Protein AF-A0A941DTX0-F1 (afdb_monomer)

Solvent-accessible surface area (backbone atoms only — not comparable to full-atom values): 5929 Å² total; per-residue (Å²): 142,79,76,85,81,69,87,86,77,78,92,77,82,90,80,94,74,80,73,95,50,66,65,79,83,65,46,82,63,54,74,69,54,51,50,52,52,52,52,45,43,55,53,36,35,76,78,37,48,71,38,30,52,48,46,46,37,42,70,72,64,62,40,54,60,60,56,45,10,63,73,69,74,46,56,48,71,54,42,56,55,41,49,54,49,40,50,56,49,49,55,55,57,72,71,110

Organism: NCBI:txid2828733

Structure (mmCIF, N/CA/C/O backbone):
data_AF-A0A941DTX0-F1
#
_entry.id   AF-A0A941DTX0-F1
#
loop_
_atom_site.group_PDB
_atom_site.id
_atom_site.type_symbol
_atom_site.label_atom_id
_atom_site.label_alt_id
_atom_site.label_comp_id
_atom_site.label_asym_id
_atom_site.label_entity_id
_atom_site.label_seq_id
_atom_site.pdbx_PDB_ins_code
_atom_site.Cartn_x
_atom_site.Cartn_y
_atom_site.Cartn_z
_atom_site.occupancy
_atom_site.B_iso_or_equiv
_atom_site.auth_seq_id
_atom_site.auth_comp_id
_atom_site.auth_asym_id
_atom_site.auth_atom_id
_atom_site.pdbx_PDB_model_num
ATOM 1 N N . ASP A 1 1 ? -6.722 14.691 -7.427 1.00 43.78 1 ASP A N 1
ATOM 2 C CA . ASP A 1 1 ? -5.469 15.472 -7.364 1.00 43.78 1 ASP A CA 1
ATOM 3 C C . ASP A 1 1 ? -5.112 15.939 -5.940 1.00 43.78 1 ASP A C 1
ATOM 5 O O . ASP A 1 1 ? -4.803 17.100 -5.699 1.00 43.78 1 ASP A O 1
ATOM 9 N N . TYR A 1 2 ? -5.149 15.024 -4.960 1.00 35.34 2 TYR A N 1
ATOM 10 C CA . TYR A 1 2 ? -4.959 15.339 -3.530 1.00 35.34 2 TYR A CA 1
ATOM 11 C C . TYR A 1 2 ? -3.614 14.857 -2.950 1.00 35.34 2 TYR A C 1
ATOM 13 O O . TYR A 1 2 ? -3.292 15.173 -1.807 1.00 35.34 2 TYR A O 1
ATOM 21 N N . VAL A 1 3 ? -2.798 14.137 -3.729 1.00 39.50 3 VAL A N 1
ATOM 22 C CA . VAL A 1 3 ? -1.635 13.391 -3.206 1.00 39.50 3 VAL A CA 1
ATOM 23 C C . VAL A 1 3 ? -0.365 14.251 -3.076 1.00 39.50 3 VAL A C 1
ATOM 25 O O . VAL A 1 3 ? 0.496 13.964 -2.255 1.00 39.50 3 VAL A O 1
ATOM 28 N N . ARG A 1 4 ? -0.246 15.381 -3.787 1.00 46.94 4 ARG A N 1
ATOM 29 C CA . ARG A 1 4 ? 1.030 16.128 -3.864 1.00 46.94 4 ARG A CA 1
ATOM 30 C C . ARG A 1 4 ? 1.302 17.164 -2.764 1.00 46.94 4 ARG A C 1
ATOM 32 O O . ARG A 1 4 ? 2.370 17.764 -2.774 1.00 46.94 4 ARG A O 1
ATOM 39 N N . LYS A 1 5 ? 0.385 17.430 -1.823 1.00 37.38 5 LYS A N 1
ATOM 40 C CA . LYS A 1 5 ? 0.492 18.632 -0.960 1.00 37.38 5 LYS A CA 1
ATOM 41 C C . LYS A 1 5 ? 0.957 18.426 0.485 1.00 37.38 5 LYS A C 1
ATOM 43 O O . LYS A 1 5 ? 1.060 19.415 1.204 1.00 37.38 5 LYS A O 1
ATOM 48 N N . ARG A 1 6 ? 1.251 17.199 0.933 1.00 44.72 6 ARG A N 1
ATOM 49 C CA . ARG A 1 6 ? 1.470 16.927 2.372 1.00 44.72 6 ARG A CA 1
ATOM 50 C C . ARG A 1 6 ? 2.879 16.449 2.761 1.00 44.72 6 ARG A C 1
ATOM 52 O O . ARG A 1 6 ? 3.152 16.318 3.949 1.00 44.72 6 ARG A O 1
ATOM 59 N N . GLN A 1 7 ? 3.793 16.289 1.800 1.00 41.38 7 GLN A N 1
ATOM 60 C CA . GLN A 1 7 ? 5.165 15.806 2.042 1.00 41.38 7 GLN A CA 1
ATOM 61 C C . GLN A 1 7 ? 6.091 16.782 2.799 1.00 41.38 7 GLN A C 1
ATOM 63 O O . GLN A 1 7 ? 7.189 16.398 3.177 1.00 41.38 7 GLN A O 1
ATOM 68 N N . ALA A 1 8 ? 5.683 18.025 3.072 1.00 42.94 8 ALA A N 1
ATOM 69 C CA . ALA A 1 8 ? 6.604 19.031 3.613 1.00 42.94 8 ALA A CA 1
ATOM 70 C C . ALA A 1 8 ? 6.639 19.167 5.153 1.00 42.94 8 ALA A C 1
ATOM 72 O O . ALA A 1 8 ? 7.400 19.993 5.645 1.00 42.94 8 ALA A O 1
ATOM 73 N N . GLN A 1 9 ? 5.823 18.442 5.936 1.00 41.53 9 GLN A N 1
ATOM 74 C CA . GLN A 1 9 ? 5.585 18.837 7.343 1.00 41.53 9 GLN A CA 1
ATOM 75 C C . GLN A 1 9 ? 5.751 17.774 8.437 1.00 41.53 9 GLN A C 1
ATOM 77 O O . GLN A 1 9 ? 5.433 18.072 9.585 1.00 41.53 9 GLN A O 1
ATOM 82 N N . ARG A 1 10 ? 6.230 16.553 8.162 1.00 47.47 10 ARG A N 1
ATOM 83 C CA . ARG A 1 10 ? 6.137 15.472 9.170 1.00 47.47 10 ARG A CA 1
ATOM 84 C C . ARG A 1 10 ? 7.430 14.706 9.448 1.00 47.47 10 ARG A C 1
ATOM 86 O O . ARG A 1 10 ? 7.386 13.516 9.720 1.00 47.47 10 ARG A O 1
ATOM 93 N N . ASN A 1 11 ? 8.565 15.404 9.467 1.00 45.22 11 ASN A N 1
ATOM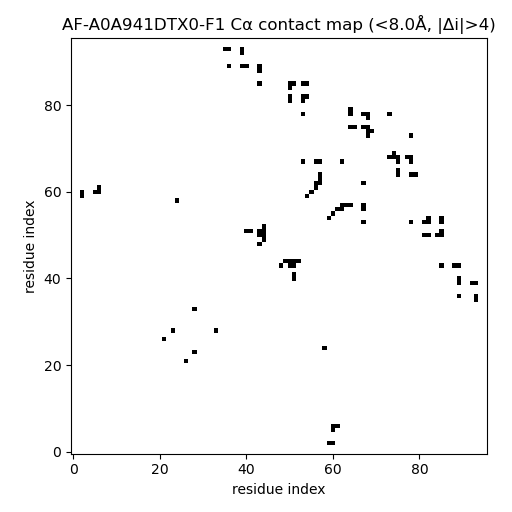 94 C CA . ASN A 1 11 ? 9.816 14.860 10.008 1.00 45.22 11 ASN A CA 1
ATOM 95 C C . ASN A 1 11 ? 9.897 15.109 11.521 1.00 45.22 11 ASN A C 1
ATOM 97 O O . ASN A 1 11 ? 10.614 16.004 11.965 1.00 45.22 11 A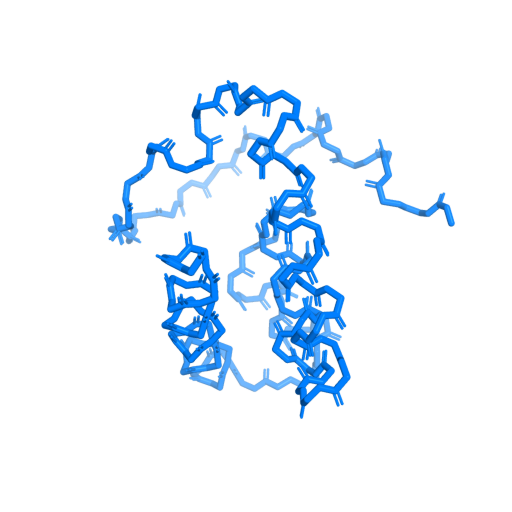SN A O 1
ATOM 101 N N . GLY A 1 12 ? 9.150 14.352 12.325 1.00 37.47 12 GLY A N 1
ATOM 102 C CA . GLY A 1 12 ? 9.254 14.483 13.776 1.00 37.47 12 GLY A CA 1
ATOM 103 C C . G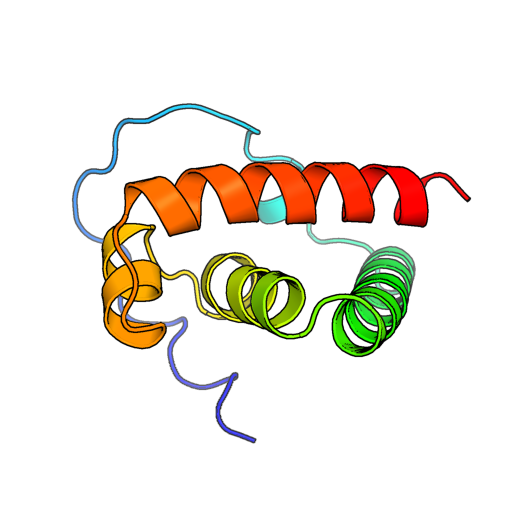LY A 1 12 ? 8.566 13.375 14.557 1.00 37.47 12 GLY A C 1
ATOM 104 O O . GLY A 1 12 ? 7.355 13.428 14.742 1.00 37.47 12 GLY A O 1
ATOM 105 N N . GLY A 1 13 ? 9.373 12.450 15.082 1.00 38.22 13 GLY A N 1
ATOM 106 C CA . GLY A 1 13 ? 9.034 11.670 16.272 1.00 38.22 13 GLY A CA 1
ATOM 107 C C . GLY A 1 13 ? 8.943 10.163 16.062 1.00 38.22 13 GLY A C 1
ATOM 108 O O . GLY A 1 13 ? 7.860 9.649 15.827 1.00 38.22 13 GLY A O 1
ATOM 109 N N . ASP A 1 14 ? 10.091 9.501 16.219 1.00 45.16 14 ASP A N 1
ATOM 110 C CA . ASP A 1 14 ? 10.248 8.201 16.887 1.00 45.16 14 ASP A CA 1
ATOM 111 C C . ASP A 1 14 ? 9.362 7.036 16.398 1.00 45.16 14 ASP A C 1
ATOM 113 O O . ASP A 1 14 ? 8.292 6.763 16.941 1.00 45.16 14 ASP A O 1
ATOM 117 N N . VAL A 1 15 ? 9.843 6.301 15.387 1.00 42.56 15 VAL A N 1
ATOM 118 C CA . VAL A 1 15 ? 9.321 4.964 15.062 1.00 42.56 15 VAL A CA 1
ATOM 119 C C . VAL A 1 15 ? 10.490 4.018 14.822 1.00 42.56 15 VAL A C 1
ATOM 121 O O . VAL A 1 15 ? 10.919 3.774 13.695 1.00 42.56 15 VAL A O 1
ATOM 124 N N . ASP A 1 16 ? 10.997 3.478 15.921 1.00 49.47 16 ASP A N 1
ATOM 125 C CA . ASP A 1 16 ? 11.885 2.326 15.924 1.00 49.47 16 ASP A CA 1
ATOM 126 C C . ASP A 1 16 ? 11.047 1.072 15.611 1.00 49.47 16 ASP A C 1
ATOM 128 O O . ASP A 1 16 ? 10.356 0.541 16.477 1.00 49.47 16 ASP A O 1
ATOM 132 N N . HIS A 1 17 ? 11.016 0.659 14.338 1.00 37.47 17 HIS A N 1
ATOM 133 C CA . HIS A 1 17 ? 10.795 -0.729 13.906 1.00 37.47 17 HIS A CA 1
ATOM 134 C C . HIS A 1 17 ? 11.172 -0.909 12.420 1.00 37.47 17 HIS A C 1
ATOM 136 O O . HIS A 1 17 ? 10.334 -0.885 11.524 1.00 37.47 17 HIS A O 1
ATOM 142 N N . ILE A 1 18 ? 12.474 -1.119 12.213 1.00 36.84 18 ILE A N 1
ATOM 143 C CA . ILE A 1 18 ? 13.076 -2.192 11.403 1.00 36.84 18 ILE A CA 1
ATOM 144 C C . ILE A 1 18 ? 12.562 -2.338 9.957 1.00 36.84 18 ILE A C 1
ATOM 146 O O . ILE A 1 18 ? 11.574 -3.015 9.675 1.00 36.84 18 ILE A O 1
ATOM 150 N N . SER A 1 19 ? 13.366 -1.771 9.055 1.00 40.44 19 SER A N 1
ATOM 151 C CA . SER A 1 19 ? 13.891 -2.378 7.830 1.00 40.44 19 SER A CA 1
ATOM 152 C C . SER A 1 19 ? 12.961 -3.271 6.994 1.00 40.44 19 SER A C 1
ATOM 154 O O . SER A 1 19 ? 12.786 -4.470 7.228 1.00 40.44 19 SER A O 1
ATOM 156 N N . LEU A 1 20 ? 12.504 -2.696 5.881 1.00 40.72 20 LEU A N 1
ATOM 157 C CA . LEU A 1 20 ? 12.838 -3.298 4.586 1.00 40.72 20 LEU A CA 1
ATOM 158 C C . LEU A 1 20 ? 13.947 -2.521 3.856 1.00 40.72 20 LEU A C 1
ATOM 160 O O . LEU A 1 20 ? 14.043 -2.609 2.638 1.00 40.72 20 LEU A O 1
ATOM 164 N N . ASP A 1 21 ? 14.660 -1.746 4.680 1.00 43.69 21 ASP A N 1
ATOM 165 C CA . ASP A 1 21 ? 15.554 -0.604 4.512 1.00 43.69 21 ASP A CA 1
ATOM 166 C C . ASP A 1 21 ? 15.328 0.271 3.282 1.00 43.69 21 ASP A C 1
ATOM 168 O O . ASP A 1 21 ? 15.214 -0.213 2.171 1.00 43.69 21 ASP A O 1
ATOM 172 N N . GLU A 1 22 ? 15.266 1.584 3.511 1.00 44.97 22 GLU A N 1
ATOM 173 C CA . GLU A 1 22 ? 16.113 2.594 2.856 1.00 44.97 22 GLU A CA 1
ATOM 174 C C . GLU A 1 22 ? 16.261 2.557 1.308 1.00 44.97 22 GLU A C 1
ATOM 176 O O . GLU A 1 22 ? 16.103 3.567 0.652 1.00 44.97 22 GLU A O 1
ATOM 181 N N . GLU A 1 23 ? 16.499 1.429 0.657 1.00 43.19 23 GLU A N 1
ATOM 182 C CA . GLU A 1 23 ? 16.844 1.286 -0.756 1.00 43.19 23 GLU A CA 1
ATOM 183 C C . GLU A 1 23 ? 15.677 1.530 -1.730 1.00 43.19 23 GLU A C 1
ATOM 185 O O . GLU A 1 23 ? 15.894 2.115 -2.786 1.00 43.19 23 GLU A O 1
ATOM 190 N N . LEU A 1 24 ? 14.427 1.186 -1.386 1.00 45.53 24 LEU A N 1
ATOM 191 C CA . LEU A 1 24 ? 13.268 1.503 -2.249 1.00 45.53 24 LEU A CA 1
ATOM 192 C C . LEU A 1 24 ? 12.715 2.919 -1.995 1.00 45.53 24 LEU A C 1
ATOM 194 O O . LEU A 1 24 ? 12.214 3.563 -2.905 1.00 45.53 24 LEU A O 1
ATOM 198 N N . LEU A 1 25 ? 12.811 3.414 -0.755 1.00 44.56 25 LEU A N 1
ATOM 199 C CA . LEU A 1 25 ? 12.266 4.719 -0.343 1.00 44.56 25 LEU A CA 1
ATOM 200 C C . LEU A 1 25 ? 13.291 5.872 -0.409 1.00 44.56 25 LEU A C 1
ATOM 202 O O . LEU A 1 25 ? 12.873 7.028 -0.399 1.00 44.56 25 LEU A O 1
ATOM 206 N N . ILE A 1 26 ? 14.599 5.581 -0.486 1.00 42.84 26 ILE A N 1
ATOM 207 C CA . ILE A 1 26 ? 15.700 6.567 -0.600 1.00 42.84 26 ILE A CA 1
ATOM 208 C C . ILE A 1 26 ? 16.391 6.512 -1.971 1.00 42.84 26 ILE A C 1
ATOM 210 O O . ILE A 1 26 ? 17.093 7.459 -2.344 1.00 42.84 26 ILE A O 1
ATOM 214 N N . SER A 1 27 ? 16.156 5.477 -2.787 1.00 44.28 27 SER A N 1
ATOM 215 C CA . SER A 1 27 ? 16.559 5.549 -4.193 1.00 44.28 27 SER A CA 1
ATOM 216 C C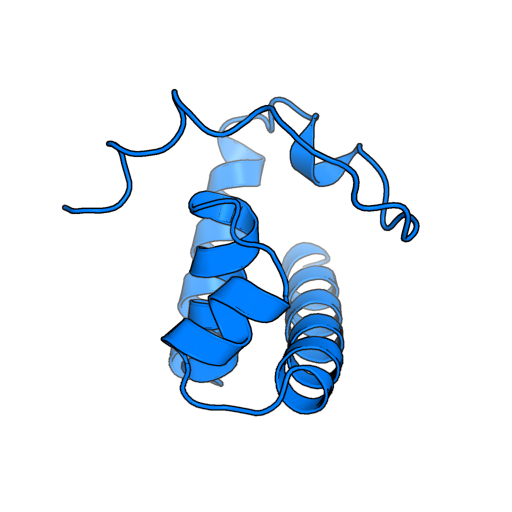 . SER A 1 27 ? 15.765 6.653 -4.883 1.00 44.28 27 SER A C 1
ATOM 218 O O . SER A 1 27 ? 14.554 6.767 -4.727 1.00 44.28 27 SER A O 1
ATOM 220 N N . HIS A 1 28 ? 16.465 7.510 -5.624 1.00 48.16 28 HIS A N 1
ATOM 221 C CA . HIS A 1 28 ? 15.843 8.300 -6.678 1.00 48.16 28 HIS A CA 1
ATOM 222 C C . HIS A 1 28 ? 15.594 7.298 -7.801 1.00 48.16 28 HIS A C 1
ATOM 224 O O . HIS A 1 28 ? 16.542 7.018 -8.536 1.00 48.16 28 HIS A O 1
ATOM 230 N N . PRO A 1 29 ? 14.409 6.672 -7.898 1.00 53.47 29 PRO A N 1
ATOM 231 C CA . PRO A 1 29 ? 14.242 5.600 -8.853 1.00 53.47 29 PRO A CA 1
ATOM 232 C C . PRO A 1 29 ? 14.279 6.265 -10.223 1.00 53.47 29 PRO A C 1
ATOM 234 O O . PRO A 1 29 ? 13.635 7.303 -10.436 1.00 53.47 29 PRO A O 1
ATOM 237 N N . ASP A 1 30 ? 15.063 5.713 -11.146 1.00 60.12 30 ASP A N 1
ATOM 238 C CA . ASP A 1 30 ? 15.062 6.216 -12.512 1.00 60.12 30 ASP A CA 1
ATOM 239 C C . ASP A 1 30 ? 13.618 6.184 -13.037 1.00 60.12 30 ASP A C 1
ATOM 241 O O . ASP A 1 30 ? 12.820 5.320 -12.662 1.00 60.12 30 ASP A O 1
ATOM 245 N N . THR A 1 31 ? 13.249 7.118 -13.916 1.00 68.06 31 THR A N 1
ATOM 246 C CA . THR A 1 31 ? 11.865 7.276 -14.410 1.00 68.06 31 THR A CA 1
ATOM 247 C C . THR A 1 31 ? 11.232 5.952 -14.868 1.00 68.06 31 THR A C 1
ATOM 249 O O . THR A 1 31 ? 10.032 5.748 -14.701 1.00 68.06 31 THR A O 1
ATOM 252 N N . SER A 1 32 ? 12.0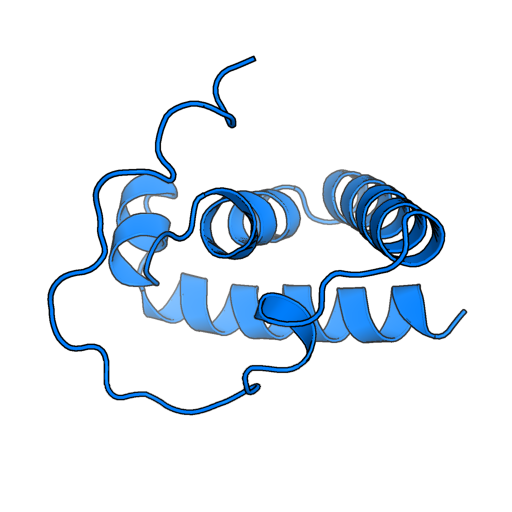41 5.028 -15.400 1.00 70.44 32 SER A N 1
ATOM 253 C CA . SER A 1 32 ? 11.616 3.688 -15.817 1.00 70.44 32 SER A CA 1
ATOM 254 C C . SER A 1 32 ? 11.175 2.782 -14.661 1.00 70.44 32 SER A C 1
ATOM 256 O O . SER A 1 32 ? 10.257 1.986 -14.835 1.00 70.44 32 SER A O 1
ATOM 258 N N . GLU A 1 33 ? 11.820 2.858 -13.500 1.00 69.69 33 GLU A N 1
ATOM 259 C CA . GLU A 1 33 ? 11.469 2.053 -12.328 1.00 69.69 33 GLU A CA 1
ATOM 260 C C . GLU A 1 33 ? 10.185 2.578 -11.677 1.00 69.69 33 GLU A C 1
ATOM 262 O O . GLU A 1 33 ? 9.288 1.796 -11.367 1.00 69.69 33 GLU A O 1
ATOM 267 N N . LEU A 1 34 ? 10.031 3.906 -11.598 1.00 70.38 34 LEU A N 1
ATOM 268 C CA . LEU A 1 34 ? 8.779 4.539 -11.167 1.00 70.38 34 LEU A CA 1
ATOM 269 C C . LEU A 1 34 ? 7.587 4.142 -12.048 1.00 70.38 34 LEU A C 1
ATOM 271 O O . LEU A 1 34 ? 6.503 3.887 -11.526 1.00 70.38 34 LEU A O 1
ATOM 275 N N . LEU A 1 35 ? 7.786 4.068 -13.367 1.00 78.06 35 LEU A N 1
ATOM 276 C CA . LEU A 1 35 ? 6.767 3.596 -14.310 1.00 78.06 35 LEU A CA 1
ATOM 277 C C . LEU A 1 35 ? 6.364 2.142 -14.028 1.00 78.06 35 LEU A C 1
ATOM 279 O O . LEU A 1 35 ? 5.176 1.862 -13.903 1.00 78.06 35 LEU A O 1
ATOM 283 N N . ARG A 1 36 ? 7.331 1.239 -13.820 1.00 82.62 36 ARG A N 1
ATOM 284 C CA . ARG A 1 36 ? 7.044 -0.173 -13.500 1.00 82.62 36 ARG A CA 1
ATOM 285 C C . ARG A 1 36 ? 6.312 -0.336 -12.168 1.00 82.62 36 ARG A C 1
ATOM 287 O O . ARG A 1 36 ? 5.401 -1.151 -12.070 1.00 82.62 36 ARG A O 1
ATOM 294 N N . VAL A 1 37 ? 6.668 0.455 -11.154 1.00 80.56 37 VAL A N 1
ATOM 295 C CA . VAL A 1 37 ? 5.949 0.472 -9.868 1.00 80.56 37 VAL A CA 1
ATOM 296 C C . VAL A 1 37 ? 4.517 0.975 -10.046 1.00 80.56 37 VAL A C 1
ATOM 298 O O . VAL A 1 37 ? 3.601 0.407 -9.456 1.00 80.56 37 VAL A O 1
ATOM 301 N N . ASN A 1 38 ? 4.305 2.007 -10.865 1.00 83.56 38 ASN A N 1
ATOM 302 C CA . ASN A 1 38 ? 2.971 2.532 -11.152 1.00 83.56 38 ASN A CA 1
ATOM 303 C C . ASN A 1 38 ? 2.085 1.511 -11.887 1.00 83.56 38 ASN A C 1
ATOM 305 O O . ASN A 1 38 ? 0.910 1.355 -11.545 1.00 83.56 38 ASN A O 1
ATOM 309 N N . ASP A 1 39 ? 2.643 0.798 -12.863 1.00 88.88 39 ASP A N 1
ATOM 310 C CA . ASP A 1 39 ? 1.925 -0.243 -13.605 1.00 88.88 39 ASP A CA 1
ATOM 311 C C . ASP A 1 39 ? 1.568 -1.418 -12.682 1.00 88.88 39 ASP A C 1
ATOM 313 O O . ASP A 1 39 ? 0.400 -1.803 -12.590 1.00 88.88 39 ASP A O 1
ATOM 317 N N . ALA A 1 40 ? 2.531 -1.896 -11.887 1.00 90.50 40 ALA A N 1
ATOM 318 C CA . ALA A 1 40 ? 2.290 -2.930 -10.883 1.00 90.50 40 ALA A CA 1
ATOM 319 C C . ALA A 1 40 ? 1.232 -2.493 -9.852 1.00 90.50 40 ALA A C 1
ATOM 321 O O . ALA A 1 40 ? 0.360 -3.272 -9.475 1.00 90.50 40 ALA A O 1
ATOM 322 N N . LEU A 1 41 ? 1.251 -1.235 -9.405 1.00 90.44 41 LEU A N 1
ATOM 323 C CA . LEU A 1 41 ? 0.242 -0.725 -8.477 1.00 90.44 41 LEU A CA 1
ATOM 324 C C . LEU A 1 41 ? -1.158 -0.691 -9.107 1.00 90.44 41 LEU A C 1
ATOM 326 O O . LEU A 1 41 ? -2.129 -1.028 -8.432 1.00 90.44 41 LEU A O 1
ATOM 330 N N . SER A 1 42 ? -1.254 -0.348 -10.393 1.00 91.38 42 SER A N 1
ATOM 331 C CA . SER A 1 42 ? -2.518 -0.350 -11.141 1.00 91.38 42 SER A CA 1
ATOM 332 C C . SER A 1 42 ? -3.101 -1.764 -11.257 1.00 91.38 42 SER A C 1
ATOM 334 O O . SER A 1 42 ? -4.305 -1.966 -11.103 1.00 91.38 42 SER A O 1
ATOM 336 N N . GLU A 1 43 ? -2.255 -2.771 -11.471 1.00 94.38 43 GLU A N 1
ATOM 337 C CA . GLU A 1 43 ? -2.659 -4.182 -11.441 1.00 94.38 43 GLU A CA 1
ATOM 338 C C . GLU A 1 43 ? -3.091 -4.632 -10.036 1.00 94.38 43 GLU A C 1
ATOM 340 O O . GLU A 1 43 ? -4.124 -5.294 -9.874 1.00 94.38 43 GLU A O 1
ATOM 345 N N . LEU A 1 44 ? -2.350 -4.231 -8.997 1.00 93.81 44 LEU A N 1
ATOM 346 C CA . LEU A 1 44 ? -2.716 -4.514 -7.610 1.00 93.81 44 LEU A CA 1
ATOM 347 C C . LEU A 1 44 ? -4.062 -3.887 -7.242 1.00 93.81 44 LEU A C 1
ATOM 349 O O . LEU A 1 44 ? -4.826 -4.498 -6.497 1.00 93.81 44 LEU A O 1
ATOM 353 N N . GLU A 1 45 ? -4.373 -2.696 -7.753 1.00 94.69 45 GLU A N 1
ATOM 354 C CA . GLU A 1 45 ? -5.653 -2.030 -7.516 1.00 94.69 45 GLU A CA 1
ATOM 355 C C . GLU A 1 45 ? -6.820 -2.846 -8.079 1.00 94.69 45 GLU A C 1
ATOM 357 O O . GLU A 1 45 ? -7.839 -3.002 -7.407 1.00 94.69 45 GLU A O 1
ATOM 362 N N . GLN A 1 46 ? -6.654 -3.451 -9.258 1.00 95.31 46 GLN A N 1
ATOM 363 C CA . GLN A 1 46 ? -7.683 -4.306 -9.860 1.00 95.31 46 GLN A CA 1
ATOM 364 C C . GLN A 1 46 ? -7.899 -5.609 -9.078 1.00 95.31 46 GLN A C 1
ATOM 366 O O . GLN A 1 46 ? -9.029 -6.084 -8.962 1.00 95.31 46 GLN A O 1
ATOM 371 N N . LEU A 1 47 ? -6.828 -6.193 -8.534 1.00 95.06 47 LEU A N 1
ATOM 372 C CA . LEU A 1 47 ? -6.884 -7.471 -7.818 1.00 95.06 47 LEU A CA 1
ATOM 373 C C . LEU A 1 47 ? -7.289 -7.315 -6.348 1.00 95.06 47 LEU A C 1
ATOM 375 O O . LEU A 1 47 ? -8.048 -8.119 -5.803 1.00 95.06 47 LEU A O 1
ATOM 379 N N . ALA A 1 48 ? -6.739 -6.306 -5.683 1.00 95.75 48 ALA A N 1
ATOM 380 C CA . ALA A 1 48 ? -6.875 -6.078 -4.256 1.00 95.75 48 ALA A CA 1
ATOM 381 C C . ALA A 1 48 ? -6.836 -4.569 -3.932 1.00 95.75 48 ALA A C 1
ATOM 383 O O . ALA A 1 48 ? -5.840 -4.082 -3.384 1.00 95.75 48 ALA A O 1
ATOM 384 N N . PRO A 1 49 ? -7.952 -3.842 -4.149 1.00 94.81 49 PRO A N 1
ATOM 385 C CA . PRO A 1 49 ? -8.023 -2.388 -3.970 1.00 94.81 49 PRO A CA 1
ATOM 386 C C . PRO A 1 49 ? -7.535 -1.903 -2.597 1.00 94.81 49 PRO A C 1
ATOM 388 O O . PRO A 1 49 ? -6.844 -0.896 -2.488 1.00 94.81 49 PRO A O 1
ATOM 391 N N . ARG A 1 50 ? -7.830 -2.654 -1.524 1.00 94.38 50 ARG A N 1
ATOM 392 C CA . ARG A 1 50 ? -7.380 -2.305 -0.163 1.00 94.38 50 ARG A CA 1
ATOM 393 C C . ARG A 1 50 ? -5.860 -2.387 0.001 1.00 94.38 50 ARG A C 1
ATOM 395 O O . ARG A 1 50 ? -5.293 -1.626 0.778 1.00 94.38 50 ARG A O 1
ATOM 402 N N . LEU A 1 51 ? -5.203 -3.319 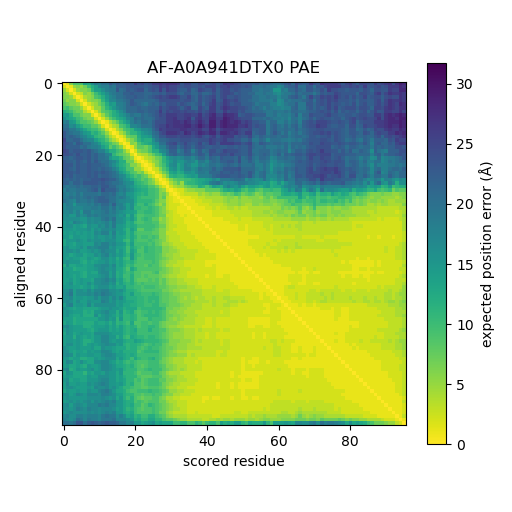-0.691 1.00 95.06 51 LEU A N 1
ATOM 403 C CA . LEU A 1 51 ? -3.746 -3.452 -0.647 1.00 95.06 51 LEU A CA 1
ATOM 404 C C . LEU A 1 51 ? -3.079 -2.323 -1.431 1.00 95.06 51 LEU A C 1
ATOM 406 O O . LEU A 1 51 ? -2.132 -1.733 -0.921 1.00 95.06 51 LEU A O 1
ATOM 410 N N . ALA A 1 52 ? -3.612 -1.981 -2.608 1.00 93.81 52 ALA A N 1
ATOM 411 C CA . ALA A 1 52 ? -3.148 -0.835 -3.386 1.00 93.81 52 ALA A CA 1
ATOM 412 C C . ALA A 1 52 ? -3.291 0.472 -2.595 1.00 93.81 52 ALA A C 1
ATOM 414 O O . ALA A 1 52 ? -2.313 1.192 -2.417 1.00 93.81 52 ALA A O 1
ATOM 415 N N . GLN A 1 53 ? -4.459 0.711 -1.992 1.00 93.62 53 GLN A N 1
ATOM 416 C CA . GLN A 1 53 ? -4.685 1.885 -1.148 1.00 93.62 53 GLN A CA 1
ATOM 417 C C . GLN A 1 53 ? -3.720 1.937 0.045 1.00 93.62 53 GLN A C 1
ATOM 419 O O . GLN A 1 53 ? -3.215 2.999 0.400 1.00 93.62 53 GLN A O 1
ATOM 424 N N . LEU A 1 54 ? -3.414 0.796 0.667 1.00 93.75 54 LEU A N 1
ATOM 425 C CA . LEU A 1 54 ? -2.428 0.755 1.743 1.00 93.75 54 LEU A CA 1
ATOM 426 C C . LEU A 1 54 ? -1.014 1.118 1.251 1.00 93.75 54 LEU A C 1
ATOM 428 O O . LEU A 1 54 ? -0.275 1.794 1.970 1.00 93.75 54 LEU A O 1
ATOM 432 N N . VAL A 1 55 ? -0.649 0.706 0.034 1.00 90.75 55 VAL A N 1
ATOM 433 C CA . VAL A 1 55 ? 0.607 1.111 -0.613 1.00 90.75 55 VAL A CA 1
ATOM 434 C C . VAL A 1 55 ? 0.630 2.604 -0.887 1.00 90.75 55 VAL A C 1
ATOM 436 O O . VAL A 1 55 ? 1.609 3.253 -0.530 1.00 90.75 55 VAL A O 1
ATOM 439 N N . GLU A 1 56 ? -0.452 3.178 -1.399 1.00 88.75 56 GLU A N 1
ATOM 440 C CA . GLU A 1 56 ? -0.571 4.627 -1.579 1.00 88.75 56 GLU A CA 1
ATOM 441 C C . GLU A 1 56 ? -0.340 5.401 -0.278 1.00 88.75 56 GLU A C 1
ATOM 443 O O . GLU A 1 56 ? 0.482 6.321 -0.222 1.00 88.75 56 GLU A O 1
ATOM 448 N N . LEU A 1 57 ? -1.022 4.994 0.795 1.00 86.38 57 LEU A N 1
ATOM 449 C CA . LEU A 1 57 ? -0.947 5.665 2.091 1.00 86.38 57 LEU A CA 1
ATOM 450 C C . LEU A 1 57 ? 0.460 5.595 2.689 1.00 86.38 57 LEU A C 1
ATOM 452 O O . LEU A 1 57 ? 0.980 6.606 3.161 1.00 86.38 57 LEU A O 1
ATOM 456 N N . ARG A 1 58 ? 1.091 4.418 2.667 1.00 86.19 58 ARG A N 1
ATOM 457 C CA . ARG A 1 58 ? 2.403 4.226 3.298 1.00 86.19 58 ARG A CA 1
ATOM 458 C C . ARG A 1 58 ? 3.562 4.723 2.449 1.00 86.19 58 ARG A C 1
ATOM 460 O O . ARG A 1 58 ? 4.489 5.312 2.990 1.00 86.19 58 ARG A O 1
ATOM 467 N N . TYR A 1 59 ? 3.525 4.470 1.145 1.00 77.38 59 TYR A N 1
ATOM 468 C CA . TYR A 1 59 ? 4.651 4.731 0.253 1.00 77.38 59 TYR A CA 1
ATOM 469 C C . TYR A 1 59 ? 4.627 6.155 -0.305 1.00 77.38 59 TYR A C 1
ATOM 471 O O . TYR A 1 59 ? 5.643 6.841 -0.288 1.00 77.38 59 TYR A O 1
ATOM 479 N N . PHE A 1 60 ? 3.463 6.637 -0.750 1.00 77.56 60 PHE A N 1
ATOM 480 C CA . PHE A 1 60 ? 3.359 7.953 -1.388 1.00 77.56 60 PHE A CA 1
ATOM 481 C C . PHE A 1 60 ? 2.968 9.052 -0.401 1.00 77.56 60 PHE A C 1
ATOM 483 O O . PHE A 1 60 ? 3.501 10.160 -0.461 1.00 77.56 60 PHE A O 1
ATOM 490 N N . ALA A 1 61 ? 2.049 8.761 0.523 1.00 78.88 61 ALA A N 1
ATOM 491 C CA . ALA A 1 61 ? 1.604 9.736 1.517 1.00 78.88 61 ALA A CA 1
ATOM 492 C C . ALA A 1 61 ? 2.424 9.712 2.824 1.00 78.88 61 ALA A C 1
ATOM 494 O O . ALA A 1 61 ? 2.288 10.635 3.631 1.00 78.88 61 ALA A O 1
ATOM 495 N N . GLY A 1 62 ? 3.293 8.710 3.014 1.00 80.75 62 GLY A N 1
ATOM 496 C CA . GLY A 1 62 ? 4.206 8.608 4.157 1.00 80.75 62 GLY A CA 1
ATOM 497 C C . GLY A 1 62 ? 3.514 8.359 5.501 1.00 80.75 62 GLY A C 1
ATOM 498 O O . GLY A 1 62 ? 4.034 8.773 6.534 1.00 80.75 62 GLY A O 1
ATOM 499 N N . LEU A 1 63 ? 2.325 7.746 5.501 1.00 83.88 63 LEU A N 1
ATOM 500 C CA . LEU A 1 63 ? 1.578 7.456 6.729 1.00 83.88 63 LEU A CA 1
ATOM 501 C C . LEU A 1 63 ? 2.195 6.289 7.507 1.00 83.88 63 LEU A C 1
ATOM 503 O O . LEU A 1 63 ? 2.649 5.294 6.928 1.00 83.88 63 LEU A O 1
ATOM 507 N N . THR A 1 64 ? 2.120 6.370 8.838 1.00 87.50 64 THR A N 1
ATOM 508 C CA . THR A 1 64 ? 2.478 5.246 9.718 1.00 87.50 64 THR A CA 1
ATOM 509 C C . THR A 1 64 ? 1.426 4.125 9.664 1.00 87.50 64 THR A C 1
ATOM 511 O O . THR A 1 64 ? 0.427 4.202 8.945 1.00 87.50 64 THR A O 1
ATOM 514 N N . GLU A 1 65 ? 1.662 3.008 10.366 1.00 87.81 65 GLU A N 1
ATOM 515 C CA . GLU A 1 65 ? 0.717 1.875 10.344 1.00 87.81 65 GLU A CA 1
ATOM 516 C C . GLU A 1 65 ? -0.574 2.224 11.078 1.00 87.81 65 GLU A C 1
ATOM 518 O O . GLU A 1 65 ? -1.651 1.801 10.672 1.00 87.81 65 GLU A O 1
ATOM 523 N N . GLU A 1 66 ? -0.445 2.998 12.150 1.00 88.88 66 GLU A N 1
ATOM 524 C CA . GLU A 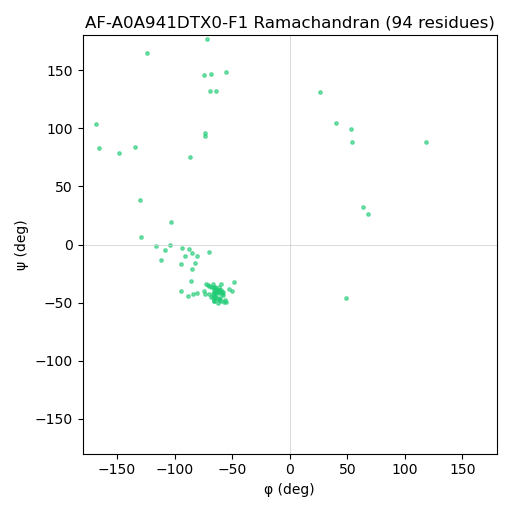1 66 ? -1.526 3.549 12.955 1.00 88.88 66 GLU A CA 1
ATOM 525 C C . GLU A 1 66 ? -2.385 4.486 12.119 1.00 88.88 66 GLU A C 1
ATOM 527 O O . GLU A 1 66 ? -3.594 4.308 12.045 1.00 88.88 66 GLU A O 1
ATOM 532 N N . GLU A 1 67 ? -1.760 5.429 11.417 1.00 86.50 67 GLU A N 1
ATOM 533 C CA . GLU A 1 67 ? -2.480 6.401 10.598 1.00 86.50 67 GLU A CA 1
ATOM 534 C C . GLU A 1 67 ? -3.191 5.739 9.423 1.00 86.50 67 GLU A C 1
ATOM 536 O O . GLU A 1 67 ? -4.327 6.081 9.103 1.00 86.50 67 GLU A O 1
ATOM 541 N N . ALA A 1 68 ? -2.545 4.757 8.789 1.00 90.62 68 ALA A N 1
ATOM 542 C CA . ALA A 1 68 ? -3.184 3.959 7.755 1.00 90.62 68 ALA A CA 1
ATOM 543 C C . ALA A 1 68 ? -4.331 3.110 8.327 1.00 90.62 68 ALA A C 1
ATOM 545 O O . ALA A 1 68 ? -5.360 2.959 7.675 1.00 90.62 68 ALA A O 1
ATOM 546 N N . ALA A 1 69 ? -4.189 2.571 9.540 1.00 92.75 69 ALA A N 1
ATOM 547 C CA . ALA A 1 69 ? -5.231 1.794 10.210 1.00 92.75 69 ALA A CA 1
ATOM 548 C C . ALA A 1 69 ? -6.459 2.654 10.530 1.00 92.75 69 ALA A C 1
ATOM 550 O O . ALA A 1 69 ? -7.583 2.245 10.236 1.00 92.75 69 ALA A O 1
ATOM 551 N N . GLU A 1 70 ? -6.239 3.859 11.053 1.00 93.44 70 GLU A N 1
ATOM 552 C CA . GLU A 1 70 ? -7.280 4.860 11.288 1.00 93.44 70 GLU A CA 1
ATOM 553 C C . GLU A 1 70 ? -7.960 5.274 9.982 1.00 93.44 70 GLU A C 1
ATOM 555 O O . GLU A 1 70 ? -9.187 5.255 9.896 1.00 93.44 70 GLU A O 1
ATOM 560 N N . PHE A 1 71 ? -7.176 5.572 8.941 1.00 92.62 71 PHE A N 1
ATOM 561 C CA . PHE A 1 71 ? -7.698 5.964 7.633 1.00 92.62 71 PHE A CA 1
ATOM 562 C C . PHE A 1 71 ? -8.549 4.860 6.988 1.00 92.62 71 PHE A C 1
ATOM 564 O O . PHE A 1 71 ? -9.600 5.135 6.414 1.00 92.62 71 PHE A O 1
ATOM 571 N N . LEU A 1 72 ? -8.107 3.605 7.090 1.00 92.25 72 LEU A N 1
ATOM 572 C CA . LEU A 1 72 ? -8.784 2.444 6.508 1.00 92.25 72 LEU A CA 1
ATOM 573 C C . LEU A 1 72 ? -9.897 1.877 7.407 1.00 92.25 72 LEU A C 1
ATOM 575 O O . LEU A 1 72 ? -10.608 0.965 6.984 1.00 92.25 72 LEU A O 1
ATOM 579 N N . GLY A 1 73 ? -10.044 2.367 8.642 1.00 94.56 73 GLY A N 1
ATOM 580 C CA . GLY A 1 73 ? -11.024 1.862 9.606 1.00 94.56 73 GLY A CA 1
ATOM 581 C C . GLY A 1 73 ? -10.787 0.404 10.021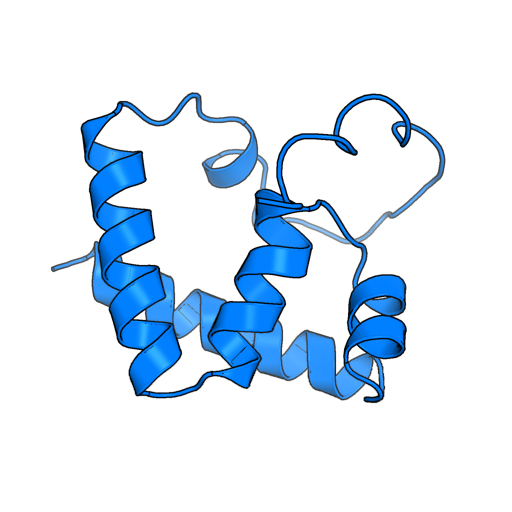 1.00 94.56 73 GLY A C 1
ATOM 582 O O . GLY A 1 73 ? -11.741 -0.334 10.272 1.00 94.56 73 GLY A O 1
ATOM 583 N N . VAL A 1 74 ? -9.529 -0.043 10.067 1.00 95.50 74 VAL A N 1
ATOM 584 C CA . VAL A 1 74 ? -9.151 -1.420 10.435 1.00 95.50 74 VAL A CA 1
ATOM 585 C C . VAL A 1 74 ? -8.162 -1.431 11.597 1.00 95.50 74 VAL A C 1
ATOM 587 O O . VAL A 1 74 ? -7.533 -0.432 11.912 1.00 95.50 74 VAL A O 1
ATOM 590 N N . ALA A 1 75 ? -7.975 -2.583 12.243 1.00 95.62 75 ALA A N 1
ATOM 591 C CA . ALA A 1 75 ? -6.953 -2.716 13.280 1.00 95.62 75 ALA A CA 1
ATOM 592 C C . ALA A 1 75 ? -5.530 -2.628 12.693 1.00 95.62 75 ALA A C 1
ATOM 594 O O . ALA A 1 75 ? -5.268 -3.181 11.622 1.00 95.62 75 ALA A O 1
ATOM 595 N N . ARG A 1 76 ? -4.576 -2.066 13.451 1.00 93.88 76 ARG A N 1
ATOM 596 C CA . ARG A 1 76 ? -3.146 -2.009 13.075 1.00 93.88 76 ARG A CA 1
ATOM 597 C C . ARG A 1 76 ? -2.583 -3.368 12.644 1.00 93.88 76 ARG A C 1
ATOM 599 O O . ARG A 1 76 ? -1.878 -3.467 11.646 1.00 93.88 76 ARG A O 1
ATOM 606 N N . ARG A 1 77 ? -2.961 -4.450 13.332 1.00 93.38 77 ARG A N 1
ATOM 607 C CA . ARG A 1 77 ? -2.562 -5.824 12.966 1.00 93.38 77 ARG A CA 1
ATOM 608 C C . ARG A 1 77 ? -3.027 -6.228 11.559 1.00 93.38 77 ARG A C 1
ATOM 610 O O . ARG A 1 77 ? -2.343 -6.989 10.875 1.00 93.38 77 ARG A O 1
ATOM 617 N N . THR A 1 78 ? -4.191 -5.746 11.126 1.00 95.25 78 THR A N 1
ATOM 618 C CA . THR A 1 78 ? -4.690 -5.962 9.761 1.00 95.25 78 THR A CA 1
ATOM 619 C C . THR A 1 78 ? -3.825 -5.213 8.761 1.00 95.25 78 THR A C 1
ATOM 621 O O . THR A 1 78 ? -3.418 -5.824 7.779 1.00 95.25 78 THR A O 1
ATOM 624 N N . VAL A 1 79 ? -3.484 -3.952 9.048 1.00 95.12 79 VAL A N 1
ATOM 625 C CA . VAL A 1 79 ? -2.560 -3.155 8.228 1.00 95.12 79 VAL A CA 1
ATOM 626 C C . VAL A 1 79 ? -1.213 -3.849 8.080 1.00 95.12 79 VAL A C 1
ATOM 628 O O . VAL A 1 79 ? -0.769 -4.041 6.960 1.00 95.12 79 VAL A O 1
ATOM 631 N N . GLN A 1 80 ? -0.602 -4.316 9.168 1.00 91.38 80 GLN A N 1
ATOM 632 C CA . GLN A 1 80 ? 0.675 -5.040 9.124 1.00 91.38 80 GLN A CA 1
ATOM 633 C C . GLN A 1 80 ? 0.620 -6.269 8.209 1.00 91.38 80 GLN A C 1
ATOM 635 O O . GLN A 1 80 ? 1.483 -6.476 7.357 1.00 91.38 80 GLN A O 1
ATOM 640 N N . ARG A 1 81 ? -0.427 -7.090 8.354 1.00 93.44 81 ARG A N 1
ATOM 641 C CA . ARG A 1 81 ? -0.600 -8.293 7.532 1.00 93.44 81 ARG A CA 1
ATOM 642 C C . ARG A 1 81 ? -0.838 -7.952 6.063 1.00 93.44 81 ARG A C 1
ATOM 644 O O . ARG A 1 81 ? -0.327 -8.640 5.184 1.00 93.44 81 ARG A O 1
ATOM 651 N N . ASP A 1 82 ? -1.647 -6.938 5.800 1.00 94.75 82 ASP A N 1
ATOM 652 C CA . ASP A 1 82 ? -1.967 -6.501 4.446 1.00 94.75 82 ASP A CA 1
ATOM 653 C C . ASP A 1 82 ? -0.755 -5.830 3.785 1.00 94.75 82 ASP A C 1
ATOM 655 O O . ASP A 1 82 ? -0.490 -6.076 2.614 1.00 94.75 82 ASP A O 1
ATOM 659 N N . TRP A 1 83 ? 0.059 -5.107 4.554 1.00 94.06 83 TRP A N 1
ATOM 660 C CA . TRP A 1 83 ? 1.323 -4.529 4.108 1.00 94.06 83 TRP A CA 1
ATOM 661 C C . TRP A 1 83 ? 2.307 -5.602 3.645 1.00 94.06 83 TRP A C 1
ATOM 663 O O . TRP A 1 83 ? 2.870 -5.496 2.558 1.00 94.06 83 TRP A O 1
ATOM 673 N N . LEU A 1 84 ? 2.457 -6.684 4.416 1.00 91.31 84 LEU A N 1
ATOM 674 C CA . LEU A 1 84 ? 3.285 -7.827 4.021 1.00 91.31 84 LEU A CA 1
ATOM 675 C C . LEU A 1 84 ? 2.811 -8.453 2.702 1.00 91.31 84 LEU A C 1
ATOM 677 O O . LEU A 1 84 ? 3.632 -8.765 1.843 1.00 91.31 84 LEU A O 1
ATOM 681 N N . LYS A 1 85 ? 1.493 -8.604 2.516 1.00 93.31 85 LYS A N 1
ATOM 682 C CA . LYS A 1 85 ? 0.918 -9.145 1.273 1.00 93.31 85 LYS A CA 1
ATOM 683 C C . LYS A 1 85 ? 1.150 -8.225 0.083 1.00 93.31 85 LYS A C 1
ATOM 685 O O . LYS A 1 85 ? 1.588 -8.700 -0.957 1.00 93.31 85 LYS A O 1
ATOM 690 N N . ALA A 1 86 ? 0.862 -6.934 0.243 1.00 91.75 86 ALA A N 1
ATOM 691 C CA . ALA A 1 86 ? 1.034 -5.941 -0.810 1.00 91.75 86 ALA A CA 1
ATOM 692 C C . ALA A 1 86 ? 2.492 -5.901 -1.281 1.00 91.75 86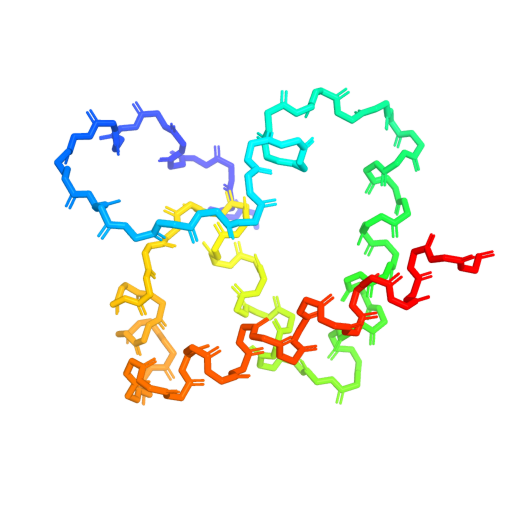 ALA A C 1
ATOM 694 O O . ALA A 1 86 ? 2.767 -5.930 -2.475 1.00 91.75 86 ALA A O 1
ATOM 695 N N . ARG A 1 87 ? 3.434 -5.941 -0.333 1.00 87.94 87 ARG A N 1
ATOM 696 C CA . ARG A 1 87 ? 4.869 -5.965 -0.623 1.00 87.94 87 ARG A CA 1
ATOM 697 C C . ARG A 1 87 ? 5.325 -7.244 -1.317 1.00 87.94 87 ARG A C 1
ATOM 699 O O . ARG A 1 87 ? 6.079 -7.159 -2.277 1.00 87.94 87 ARG A O 1
ATOM 706 N N . ALA A 1 88 ? 4.878 -8.410 -0.850 1.00 89.69 88 ALA A N 1
ATOM 707 C CA . ALA A 1 88 ? 5.203 -9.680 -1.499 1.00 89.69 88 ALA A CA 1
ATOM 708 C C . ALA A 1 88 ? 4.676 -9.724 -2.941 1.00 89.69 88 ALA A C 1
ATOM 710 O O . ALA A 1 88 ? 5.372 -10.189 -3.837 1.00 89.69 88 ALA A O 1
ATOM 711 N N . TRP A 1 89 ? 3.472 -9.193 -3.161 1.00 93.44 89 TRP A N 1
ATOM 712 C CA . TRP A 1 89 ? 2.875 -9.100 -4.486 1.00 93.44 89 TRP A CA 1
ATOM 713 C C . TRP A 1 89 ? 3.655 -8.142 -5.400 1.00 93.44 89 TRP A C 1
ATOM 715 O O . TRP A 1 89 ? 4.030 -8.535 -6.499 1.00 93.44 89 TRP A O 1
ATOM 725 N N . LEU A 1 90 ? 3.976 -6.928 -4.930 1.00 87.69 90 LEU A N 1
ATOM 726 C CA . LEU A 1 90 ? 4.733 -5.941 -5.715 1.00 87.69 90 LEU A CA 1
ATOM 727 C C . LEU A 1 90 ? 6.123 -6.453 -6.090 1.00 87.69 90 LEU A C 1
ATOM 729 O O . LEU A 1 90 ? 6.583 -6.237 -7.205 1.00 87.69 90 LEU A O 1
ATOM 733 N N . TYR A 1 91 ? 6.785 -7.157 -5.174 1.00 86.81 91 TYR A N 1
ATOM 734 C CA . TYR A 1 91 ? 8.090 -7.749 -5.442 1.00 86.81 91 TYR A CA 1
ATOM 735 C C . TYR A 1 91 ? 8.043 -8.786 -6.570 1.00 86.81 91 TYR A C 1
ATOM 737 O O . TYR A 1 91 ? 8.941 -8.823 -7.407 1.00 86.81 91 TYR A O 1
ATOM 745 N N . GLU A 1 92 ? 6.997 -9.613 -6.604 1.00 88.25 92 GLU A N 1
ATOM 746 C CA . GLU A 1 92 ? 6.805 -10.593 -7.672 1.00 88.25 92 GLU A CA 1
ATOM 747 C C . GLU A 1 92 ? 6.453 -9.913 -9.002 1.00 88.25 92 GLU A C 1
ATOM 749 O O . GLU A 1 92 ? 7.033 -10.250 -10.030 1.00 88.25 92 GLU A O 1
ATOM 754 N N . ALA A 1 93 ? 5.576 -8.904 -8.976 1.00 88.44 93 ALA A N 1
ATOM 755 C CA . ALA A 1 93 ? 5.193 -8.144 -10.166 1.00 88.44 93 ALA A CA 1
ATOM 756 C C . ALA A 1 93 ? 6.390 -7.416 -10.809 1.00 88.44 93 ALA A C 1
ATOM 758 O O . ALA A 1 93 ? 6.532 -7.402 -12.025 1.00 88.44 93 ALA A O 1
ATOM 759 N N . LEU A 1 94 ? 7.299 -6.860 -10.001 1.00 85.00 94 LEU A N 1
ATOM 760 C CA . LEU A 1 94 ? 8.476 -6.123 -10.484 1.00 85.00 94 LEU A CA 1
ATOM 761 C C . LEU A 1 94 ? 9.642 -7.021 -10.931 1.00 85.00 94 LEU A C 1
ATOM 763 O O . LEU A 1 94 ? 10.619 -6.527 -11.502 1.00 85.00 94 LEU A O 1
ATOM 767 N N . ARG A 1 95 ? 9.577 -8.329 -10.672 1.00 82.50 95 ARG A N 1
ATOM 768 C CA . ARG A 1 95 ? 10.571 -9.302 -11.149 1.00 82.50 95 ARG A CA 1
ATOM 769 C C . ARG A 1 95 ? 10.332 -9.767 -12.586 1.00 82.50 95 ARG A C 1
ATOM 771 O O . ARG A 1 95 ? 11.245 -10.358 -13.161 1.00 82.50 95 ARG A O 1
ATOM 778 N N . GLN A 1 96 ? 9.141 -9.525 -13.128 1.00 60.84 96 GLN A N 1
ATOM 779 C CA . GLN A 1 96 ? 8.764 -9.843 -14.508 1.00 60.84 96 GLN A CA 1
ATOM 780 C C . GLN A 1 96 ? 9.144 -8.710 -15.463 1.00 60.84 96 GLN A C 1
ATOM 782 O O . GLN A 1 96 ? 9.573 -9.036 -16.589 1.00 60.84 96 GLN A O 1
#

Secondary structure (DSSP, 8-state):
--GGGSTTS---S------S-THHHHS---HHHHHHHHHHHHHHHHH-HHHHHHHIIIIIS---HHHHHHHHTS-HHHHHHHHHHHHHHHHHHTT-

Nearest PDB structures (foldseek):
  3hug-assembly1_C  TM=8.194E-01  e=3.591E-02  Mycobacterium tuberculosis H37Rv
  3hug-assembly4_M  TM=8.417E-01  e=4.978E-02  Mycobacterium tuberculosis H37Rv
  4nqw-assembly1_A  TM=9.026E-01  e=9.566E-02  Mycobacterium tuberculosis
  8z6g-assembly3_F  TM=7.203E-01  e=4.464E-02  Pseudomonas aeruginosa
  8hkc-assembly1_E  TM=6.848E-01  e=2.691E-01  Escherichia coli K-12

pLDDT: mean 74.28, std 21.88, range [35.34, 95.75]

Foldseek 3Di:
DPQPDQVPPDPDDDDPDDDVDDPVQVDPDPPVLVVLLVVLLVVCCVVPVLLSVLCSCCRRVVDDLVRSCVVVVHDSVVSVVSPVVSVVSSVVSSVD

Sequence (96 aa):
DYVRKRQAQRNGGDVDHISLDEELLISHPDTSELLRVNDALSELEQLAPRLAQLVELRYFAGLTEEEAAEFLGVARRTVQRDWLKARAWLYEALRQ

InterPro domains:
  IPR013324 RNA polymerase sigma factor, region 3/4-like [SSF88659] (40-94)
  IPR036388 Winged helix-like DNA-binding domain superfamily [G3DSA:1.10.10.10] (30-96)
  IPR053812 RNA polymerase sigma-70 ECF-like, HTH domain [PF07638] (2-95)

Mean predicted aligned error: 10.29 Å

Radius of gyration: 13.54 Å; Cα contacts (8 Å, |Δi|>4): 63; chains: 1; bounding box: 28×30×33 Å